Protein AF-A0A935J3X6-F1 (afdb_monomer_lite)

Foldseek 3Di:
DDDDDDDPPPPDDPPDPVVVVVVVVVPPPPPVVDDPDQDPLVVDDPVQSVVLVVCCVPVVDRSVVSVVVVLQVVLVVCPQVDWDCPDVVDIDGSHDDD

Sequence (98 aa):
MNEGNNSNDTRKEPKNSNEFEKAISDQDIKNDGKQISKFPTHVLPDVFLKLVKECENTLNFPPDYIATSILSAVSTAIGTSAMLVVKTGWNELAVLYV

Radius of gyration: 26.37 Å; chains: 1; bounding box: 40×71×73 Å

Structure (mmCIF, N/CA/C/O backbone):
data_AF-A0A935J3X6-F1
#
_entry.id   AF-A0A935J3X6-F1
#
loop_
_atom_site.group_PDB
_atom_site.id
_atom_site.type_symbol
_atom_site.label_atom_id
_atom_site.label_alt_id
_atom_site.label_comp_id
_atom_site.label_asym_id
_atom_site.label_entity_id
_atom_site.label_seq_id
_atom_site.pdbx_PDB_ins_code
_atom_site.Cartn_x
_atom_site.Cartn_y
_atom_site.Cartn_z
_atom_site.occupancy
_atom_site.B_iso_or_equiv
_atom_site.auth_seq_id
_atom_site.auth_comp_id
_atom_site.auth_asym_id
_atom_site.auth_atom_id
_atom_site.pdbx_PDB_model_num
ATOM 1 N N . MET A 1 1 ? -9.418 60.349 49.441 1.00 47.34 1 MET A N 1
ATOM 2 C CA . MET A 1 1 ? -9.662 60.763 48.045 1.00 47.34 1 MET A CA 1
ATOM 3 C C . MET A 1 1 ? -8.435 60.399 47.236 1.00 47.34 1 MET A C 1
ATOM 5 O O . MET A 1 1 ? -7.396 60.993 47.483 1.00 47.34 1 MET A O 1
ATOM 9 N N . ASN A 1 2 ? -8.513 59.354 46.410 1.00 37.62 2 ASN A N 1
ATOM 10 C CA . ASN A 1 2 ? -8.051 59.352 45.017 1.00 37.62 2 ASN A CA 1
ATOM 11 C C . ASN A 1 2 ? -8.117 57.946 44.416 1.00 37.62 2 ASN A C 1
ATOM 13 O O . ASN A 1 2 ? -8.014 56.937 45.107 1.00 37.62 2 ASN A O 1
ATOM 17 N N . GLU A 1 3 ? -8.401 57.978 43.124 1.00 45.09 3 GLU A N 1
ATOM 18 C CA . GLU A 1 3 ? -8.836 56.934 42.212 1.00 45.09 3 GLU A CA 1
ATOM 19 C C . GLU A 1 3 ? -7.756 55.896 41.908 1.00 45.09 3 GLU A C 1
ATOM 21 O O . GLU A 1 3 ? -6.561 56.179 41.956 1.00 45.09 3 GLU A O 1
AT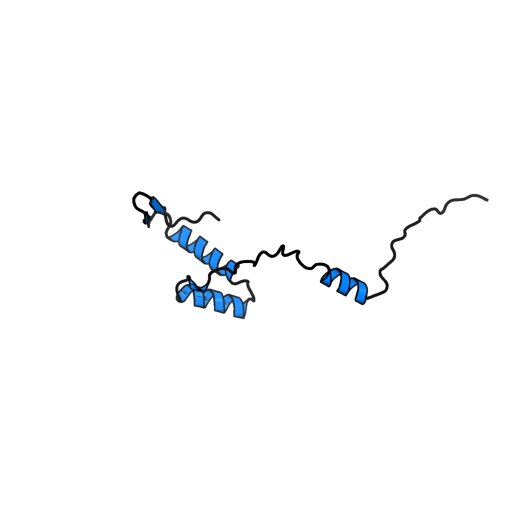OM 26 N N . GLY A 1 4 ? -8.202 54.708 41.499 1.00 47.50 4 GLY A N 1
ATOM 27 C CA . GLY A 1 4 ? -7.334 53.733 40.854 1.00 47.50 4 GLY A CA 1
ATOM 28 C C . GLY A 1 4 ? -7.851 52.309 40.958 1.00 47.50 4 GLY A C 1
ATOM 29 O O . GLY A 1 4 ? -7.229 51.499 41.625 1.00 47.50 4 GLY A O 1
ATOM 30 N N . ASN A 1 5 ? -8.972 51.989 40.310 1.00 45.69 5 ASN A N 1
ATOM 31 C CA . ASN A 1 5 ? -9.272 50.603 39.941 1.00 45.69 5 ASN A CA 1
ATOM 32 C C . ASN A 1 5 ? -9.996 50.594 38.599 1.00 45.69 5 ASN A C 1
ATOM 34 O O . ASN A 1 5 ? -11.221 50.609 38.515 1.00 45.69 5 ASN A O 1
ATOM 38 N N . ASN A 1 6 ? -9.187 50.624 37.544 1.00 53.41 6 ASN A N 1
ATOM 39 C CA . ASN A 1 6 ? -9.614 50.382 36.182 1.00 53.41 6 ASN A CA 1
ATOM 40 C C . ASN A 1 6 ? -9.055 49.012 35.780 1.00 53.41 6 ASN A C 1
ATOM 42 O O . ASN A 1 6 ? -7.889 48.886 35.417 1.00 53.41 6 ASN A O 1
ATOM 46 N N . SER A 1 7 ? -9.883 47.981 35.892 1.00 47.72 7 SER A N 1
ATOM 47 C CA . SER A 1 7 ? -9.656 46.683 35.261 1.00 47.72 7 SER A CA 1
ATOM 48 C C . SER A 1 7 ? -10.998 46.157 34.766 1.00 47.72 7 SER A C 1
ATOM 50 O O . SER A 1 7 ? -11.652 45.318 35.379 1.00 47.72 7 SER A O 1
AT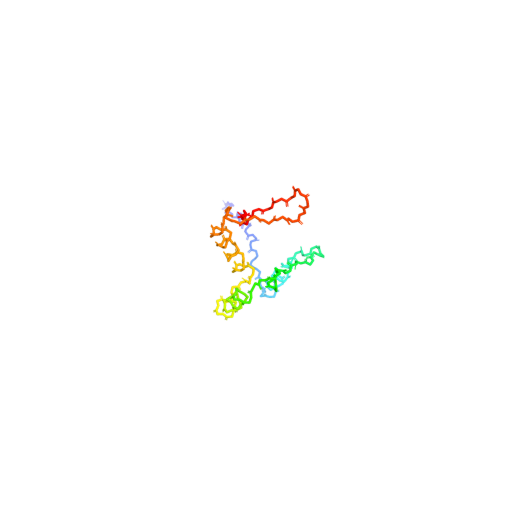OM 52 N N . ASN A 1 8 ? -11.424 46.689 33.620 1.00 53.28 8 ASN A N 1
ATOM 53 C CA . ASN A 1 8 ? -12.410 46.032 32.773 1.00 53.28 8 ASN A CA 1
ATOM 54 C C . ASN A 1 8 ? -11.782 44.745 32.216 1.00 53.28 8 ASN A C 1
ATOM 56 O O . ASN A 1 8 ? -11.278 44.731 31.097 1.00 53.28 8 ASN A O 1
ATOM 60 N N . ASP A 1 9 ? -11.789 43.668 32.999 1.00 49.59 9 ASP A N 1
ATOM 61 C CA . ASP A 1 9 ? -11.612 42.314 32.477 1.00 49.59 9 ASP A CA 1
ATOM 62 C C . ASP A 1 9 ? -13.006 41.725 32.244 1.00 49.59 9 ASP A C 1
ATOM 64 O O . ASP A 1 9 ? -13.579 41.034 33.084 1.00 49.59 9 ASP A O 1
ATOM 68 N N . THR A 1 10 ? -13.608 42.056 31.101 1.00 51.66 10 THR A N 1
ATOM 69 C CA . THR A 1 10 ? -14.853 41.427 30.648 1.00 51.66 10 THR A CA 1
ATOM 70 C C . THR A 1 10 ? -14.566 40.067 30.018 1.00 51.66 10 THR A C 1
ATOM 72 O O . THR A 1 10 ? -14.982 39.801 28.891 1.00 51.66 10 THR A O 1
ATOM 75 N N . ARG A 1 11 ? -13.884 39.169 30.729 1.00 43.34 11 ARG A N 1
ATOM 76 C CA . ARG A 1 11 ? -13.980 37.736 30.442 1.00 43.34 11 ARG A CA 1
ATOM 77 C C . ARG A 1 11 ? -15.272 37.215 31.058 1.00 43.34 11 ARG A C 1
ATOM 79 O O . ARG A 1 11 ? -15.311 36.742 32.188 1.00 43.34 11 ARG A O 1
ATOM 86 N N . LYS A 1 12 ? -16.369 37.356 30.308 1.00 55.84 12 LYS A N 1
ATOM 87 C CA . LYS A 1 12 ? -17.601 36.615 30.590 1.00 55.84 12 LYS A CA 1
ATOM 88 C C . LYS A 1 12 ? -17.278 35.129 30.460 1.00 55.84 12 LYS A C 1
ATOM 90 O O . LYS A 1 12 ? -17.071 34.649 29.350 1.00 55.84 12 LYS A O 1
ATOM 95 N N . GLU A 1 13 ? -17.232 34.420 31.581 1.00 55.53 13 GLU A N 1
ATOM 96 C CA . GLU A 1 13 ? -17.305 32.963 31.561 1.00 55.53 13 GLU A CA 1
ATOM 97 C C . GLU A 1 13 ? -18.633 32.562 30.895 1.00 55.53 13 GLU A C 1
ATOM 99 O O . GLU A 1 13 ? -19.690 33.054 31.315 1.00 55.53 13 GLU A O 1
ATOM 104 N N . PRO A 1 14 ? -18.620 31.739 29.835 1.00 49.81 14 PRO A N 1
ATOM 105 C CA . PRO A 1 14 ? -19.850 31.261 29.210 1.00 49.81 14 PRO A CA 1
ATOM 106 C C . PRO A 1 14 ? -20.631 30.409 30.220 1.00 49.81 14 PRO A C 1
ATOM 108 O O . PRO A 1 14 ? -20.169 29.380 30.710 1.00 49.81 14 PRO A O 1
ATOM 111 N N . LYS A 1 15 ? -21.830 30.881 30.574 1.00 55.94 15 LYS A N 1
ATOM 112 C CA . LYS A 1 15 ? -22.668 30.331 31.652 1.00 55.94 15 LYS A CA 1
ATOM 113 C C . LYS A 1 15 ? -23.582 29.189 31.206 1.00 55.94 15 LYS A C 1
ATOM 115 O O . LYS A 1 15 ? -24.574 28.918 31.879 1.00 55.94 15 LYS A O 1
ATOM 120 N N . ASN A 1 16 ? -23.310 28.527 30.085 1.00 55.94 16 ASN A N 1
ATOM 121 C CA . ASN A 1 16 ? -24.175 27.441 29.646 1.00 55.94 16 ASN A CA 1
ATOM 122 C C . ASN A 1 16 ? -23.412 26.375 28.857 1.00 55.94 16 ASN A C 1
ATOM 124 O O . ASN A 1 16 ? -22.802 26.672 27.833 1.00 55.94 16 ASN A O 1
ATOM 128 N N . SER A 1 17 ? -23.497 25.123 29.312 1.00 57.59 17 SER A N 1
ATOM 129 C CA . SER A 1 17 ? -22.993 23.926 28.618 1.00 57.59 17 SER A CA 1
ATOM 130 C C . SER A 1 17 ? -23.479 23.851 27.168 1.00 57.59 17 SER A C 1
ATOM 132 O O . SER A 1 17 ? -22.739 23.434 26.283 1.00 57.59 17 SER A O 1
ATOM 134 N N . ASN A 1 18 ? -24.683 24.367 26.911 1.00 58.88 18 ASN 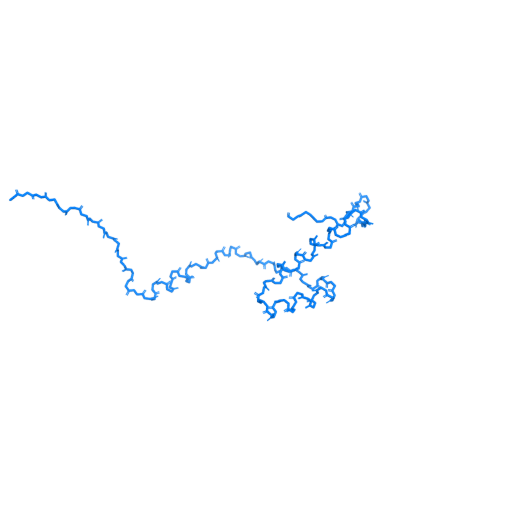A N 1
ATOM 135 C CA . ASN A 1 18 ? -25.306 24.389 25.590 1.00 58.88 18 ASN A CA 1
ATOM 136 C C . ASN A 1 18 ? -24.591 25.333 24.603 1.00 58.88 18 ASN A C 1
ATOM 138 O O . ASN A 1 18 ? -24.722 25.176 23.395 1.00 58.88 18 ASN A O 1
ATOM 142 N N . GLU A 1 19 ? -23.858 26.334 25.098 1.00 60.38 19 GLU A N 1
ATOM 143 C CA . GLU A 1 19 ? -23.130 27.307 24.271 1.00 60.38 19 GLU A CA 1
ATOM 144 C C . GLU A 1 19 ? -21.774 26.741 23.817 1.00 60.38 19 GLU A C 1
ATOM 146 O O . GLU A 1 19 ? -21.347 26.982 22.691 1.00 60.38 19 GLU A O 1
ATOM 151 N N . PHE A 1 20 ? -21.152 25.902 24.652 1.00 56.41 20 PHE A N 1
ATOM 152 C CA . PHE A 1 20 ? -19.969 25.124 24.286 1.00 56.41 20 PHE A CA 1
ATOM 153 C C . PHE A 1 20 ? -20.297 24.008 23.292 1.00 56.41 20 PHE A C 1
ATOM 155 O O . PHE A 1 20 ? -19.586 23.857 22.304 1.00 56.41 20 PHE A O 1
ATOM 162 N N . GLU A 1 21 ? -21.383 23.258 23.509 1.00 59.38 21 GLU A N 1
ATOM 163 C CA . GLU A 1 21 ? -21.837 22.232 22.557 1.00 59.38 21 GLU A CA 1
ATOM 164 C C . GLU A 1 21 ? -22.185 22.844 21.198 1.00 59.38 21 GLU A C 1
ATOM 166 O O . GLU A 1 21 ? -21.819 22.292 20.162 1.00 59.38 21 GLU A O 1
ATOM 171 N N . LYS A 1 22 ? -22.804 24.030 21.196 1.00 58.62 22 LYS A N 1
ATOM 172 C CA . LYS A 1 22 ? -23.107 24.772 19.972 1.00 58.62 22 LYS A CA 1
ATOM 173 C C . LYS A 1 22 ? -21.852 25.309 19.275 1.00 58.62 22 LYS A C 1
ATOM 175 O O . LYS A 1 22 ? -21.760 25.251 18.058 1.00 58.62 22 LYS A O 1
ATOM 180 N N . ALA A 1 23 ? -20.850 25.773 20.022 1.00 59.72 23 ALA A N 1
ATOM 181 C CA . ALA A 1 23 ? -19.571 26.192 19.443 1.00 59.72 23 ALA A CA 1
ATOM 182 C C . ALA A 1 23 ? -18.770 25.017 18.847 1.00 59.72 23 ALA A C 1
ATOM 184 O O . ALA A 1 23 ? -17.994 25.224 17.917 1.00 59.72 23 ALA A O 1
ATOM 185 N N . ILE A 1 24 ? -18.961 23.796 19.363 1.00 58.97 24 ILE A N 1
ATOM 186 C CA . ILE A 1 24 ? -18.391 22.565 18.798 1.00 58.97 24 ILE A CA 1
ATOM 187 C C . ILE A 1 24 ? -19.193 22.111 17.569 1.00 58.97 24 ILE A C 1
ATOM 189 O O . ILE A 1 24 ? -18.582 21.698 16.588 1.00 58.97 24 ILE A O 1
ATOM 193 N N . SER A 1 25 ? -20.529 22.232 17.574 1.00 52.56 25 SER A N 1
ATOM 194 C CA . SER A 1 25 ? -21.354 21.926 16.393 1.00 52.56 25 SER A CA 1
ATOM 195 C C . SER A 1 25 ? -21.151 22.925 15.255 1.00 52.56 25 SER A C 1
ATOM 197 O O . SER A 1 25 ? -21.183 22.540 14.098 1.00 52.56 25 SER A O 1
ATOM 199 N N . ASP A 1 26 ? -20.896 24.196 15.577 1.00 51.44 26 ASP A N 1
ATOM 200 C CA . ASP A 1 26 ? -20.590 25.241 14.595 1.00 51.44 26 ASP A CA 1
ATOM 201 C C . ASP A 1 26 ? -19.158 25.103 14.029 1.00 51.44 26 ASP A C 1
ATOM 203 O O . ASP A 1 26 ? -18.826 25.747 13.031 1.00 51.44 26 ASP A O 1
ATOM 207 N N . GLN A 1 27 ? -18.318 24.222 14.601 1.00 51.34 27 GLN A N 1
ATOM 208 C CA . GLN A 1 27 ? -17.150 23.663 13.908 1.00 51.34 27 GLN A CA 1
ATOM 209 C C . GLN A 1 27 ? -17.553 22.511 12.982 1.00 51.34 27 GLN A C 1
ATOM 211 O O . GLN A 1 27 ? -16.868 21.494 12.871 1.00 51.34 27 GLN A O 1
ATOM 216 N N . ASP A 1 28 ? -18.644 22.702 12.248 1.00 51.50 28 ASP A N 1
ATOM 217 C CA . ASP A 1 28 ? -18.801 22.086 10.949 1.00 51.50 28 ASP A CA 1
ATOM 218 C C . ASP A 1 28 ? -17.552 22.444 10.135 1.00 51.50 28 ASP A C 1
ATOM 220 O O . ASP A 1 28 ? -17.345 23.589 9.715 1.00 51.50 28 ASP A O 1
ATOM 224 N N . ILE A 1 29 ? -16.677 21.453 9.944 1.00 58.31 29 ILE A N 1
ATOM 225 C CA . ILE A 1 29 ? -15.689 21.439 8.871 1.00 58.31 29 ILE A CA 1
ATOM 226 C C . ILE A 1 29 ? -16.431 21.951 7.639 1.00 58.31 29 ILE A C 1
ATOM 228 O O . ILE A 1 29 ? -17.328 21.270 7.140 1.00 58.31 29 ILE A O 1
ATOM 232 N N . LYS A 1 30 ? -16.109 23.170 7.186 1.00 47.94 30 LYS A N 1
ATOM 233 C CA . LYS A 1 30 ? -16.630 23.734 5.940 1.00 47.94 30 LYS A CA 1
ATOM 234 C C . LYS A 1 30 ? -16.167 22.836 4.795 1.00 47.94 30 LYS A C 1
ATOM 236 O O . LYS A 1 30 ? -15.149 23.081 4.157 1.00 47.94 30 LYS A O 1
ATOM 241 N N . ASN A 1 31 ? -16.897 21.753 4.571 1.00 57.44 31 ASN A N 1
ATOM 242 C CA . ASN A 1 31 ? -16.833 20.966 3.363 1.00 57.44 31 ASN A CA 1
ATOM 243 C C . ASN A 1 31 ? -17.569 21.794 2.318 1.00 57.44 31 ASN A C 1
ATOM 245 O O . ASN A 1 31 ? -18.791 21.712 2.205 1.00 57.44 31 ASN A O 1
ATOM 249 N N . ASP A 1 32 ? -16.823 22.611 1.577 1.00 51.06 32 ASP A N 1
ATOM 250 C CA . ASP A 1 32 ? -17.276 23.272 0.352 1.00 51.06 32 ASP A CA 1
ATOM 251 C C . ASP A 1 32 ? -17.673 22.207 -0.685 1.00 51.06 32 ASP A C 1
ATOM 253 O O . ASP A 1 32 ? -16.923 21.949 -1.618 1.00 51.06 32 ASP A O 1
ATOM 257 N N . GLY A 1 33 ? -18.782 21.482 -0.486 1.00 48.16 33 GLY A N 1
ATOM 258 C CA . GLY A 1 33 ? -19.341 20.481 -1.410 1.00 48.16 33 GLY A CA 1
ATOM 259 C C . GLY A 1 33 ? -18.377 19.391 -1.912 1.00 48.16 33 GLY A C 1
ATOM 260 O O . GLY A 1 33 ? -18.733 18.614 -2.798 1.00 48.16 33 GLY A O 1
ATOM 261 N N . LYS A 1 34 ? -17.151 19.327 -1.386 1.00 56.25 34 LYS A N 1
ATOM 262 C CA . LYS A 1 34 ? -16.079 18.467 -1.861 1.00 56.25 34 LYS A CA 1
ATOM 263 C C . LYS A 1 34 ? -16.203 17.164 -1.101 1.00 56.25 34 LYS A C 1
ATOM 265 O O . LYS A 1 34 ? -15.718 17.040 0.017 1.00 56.25 34 LYS A O 1
ATOM 270 N N . GLN A 1 35 ? -16.894 16.206 -1.711 1.00 61.88 35 GLN A N 1
ATOM 271 C CA . GLN A 1 35 ? -16.886 14.819 -1.259 1.00 61.88 35 GLN A CA 1
ATOM 272 C C . GLN A 1 35 ? -15.425 14.403 -1.053 1.00 61.88 35 GLN A C 1
ATOM 274 O O . GLN A 1 35 ? -14.667 14.309 -2.020 1.00 61.88 35 GLN A O 1
ATOM 279 N N . ILE A 1 36 ? -15.011 14.209 0.201 1.00 70.38 36 ILE A N 1
ATOM 280 C CA . ILE A 1 36 ? -13.684 13.686 0.514 1.00 70.38 36 ILE A CA 1
ATOM 281 C C . ILE A 1 36 ? -13.667 12.263 -0.046 1.00 70.38 36 ILE A C 1
ATOM 283 O O . ILE A 1 36 ? -14.331 11.366 0.478 1.00 70.38 36 ILE A O 1
ATOM 287 N N . SER A 1 37 ? -12.982 12.072 -1.174 1.00 78.25 37 SER A N 1
ATOM 288 C CA . SER A 1 37 ? -12.858 10.765 -1.808 1.00 78.25 37 SER A CA 1
ATOM 289 C C . SER A 1 37 ? -12.134 9.833 -0.844 1.00 78.25 37 SER A C 1
ATOM 291 O O . SER A 1 37 ? -10.975 10.075 -0.504 1.00 78.25 37 SER A O 1
ATOM 293 N N . LYS A 1 38 ? -12.821 8.782 -0.390 1.00 86.31 38 LYS A N 1
ATOM 294 C CA . LYS A 1 38 ? -12.227 7.768 0.486 1.00 86.31 38 LYS A CA 1
ATOM 295 C C . LYS A 1 38 ? -11.061 7.085 -0.225 1.00 86.31 38 LYS A C 1
ATOM 297 O O . LYS A 1 38 ? -11.119 6.857 -1.434 1.00 86.31 38 LYS A O 1
ATOM 302 N N . PHE A 1 39 ? -10.032 6.726 0.538 1.00 88.62 39 PHE A N 1
ATOM 303 C CA . PHE A 1 39 ? -8.893 5.981 0.013 1.00 88.62 39 PHE A CA 1
ATOM 304 C C . PHE A 1 39 ? -9.354 4.652 -0.622 1.00 88.62 39 PHE A C 1
ATOM 306 O O . PHE A 1 39 ? -10.194 3.956 -0.039 1.00 88.62 39 PHE A O 1
ATOM 313 N N . PRO A 1 40 ? -8.828 4.269 -1.801 1.00 91.50 40 PRO A N 1
ATOM 314 C CA . PRO A 1 40 ? -9.291 3.098 -2.541 1.00 91.50 40 PRO A CA 1
ATOM 315 C C . PRO A 1 40 ? -8.710 1.789 -1.978 1.00 91.50 40 PRO A C 1
ATOM 317 O O . PRO A 1 40 ? -7.923 1.103 -2.625 1.00 91.50 40 PRO A O 1
ATOM 320 N N . THR A 1 41 ? -9.127 1.393 -0.775 1.00 90.75 41 THR A N 1
ATOM 321 C CA . THR A 1 41 ? -8.648 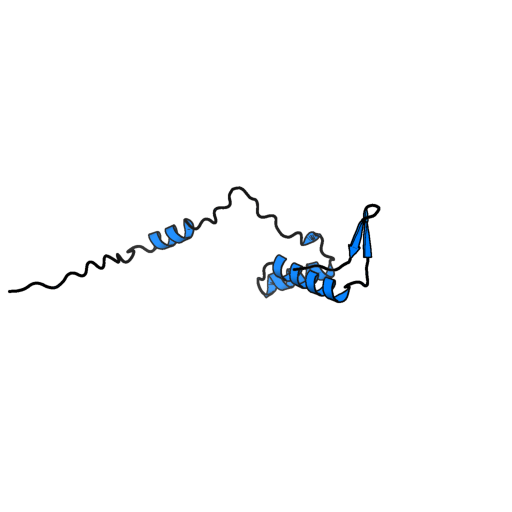0.159 -0.120 1.00 90.75 41 THR A CA 1
ATOM 322 C C . THR A 1 41 ? -8.972 -1.116 -0.902 1.00 90.75 41 THR A C 1
ATOM 324 O O . THR A 1 41 ? -8.232 -2.087 -0.815 1.00 90.75 41 THR A O 1
ATOM 327 N N . HIS A 1 42 ? -10.034 -1.112 -1.711 1.00 91.56 42 HIS A N 1
ATOM 328 C CA . HIS A 1 42 ? -10.448 -2.252 -2.537 1.00 91.56 42 HIS A CA 1
ATOM 329 C C . HIS A 1 42 ? -9.456 -2.627 -3.655 1.00 91.56 42 HIS A C 1
ATOM 331 O O . HIS A 1 42 ? -9.578 -3.707 -4.219 1.00 91.56 42 HIS A O 1
ATOM 337 N N . VAL A 1 43 ? -8.506 -1.748 -3.994 1.00 93.69 43 VAL A N 1
ATOM 338 C CA . VAL A 1 43 ? -7.467 -2.009 -5.010 1.00 93.69 43 VAL A CA 1
ATOM 339 C C . VAL A 1 43 ? -6.282 -2.778 -4.412 1.00 93.69 43 VAL A C 1
ATOM 341 O O . VAL A 1 43 ? -5.469 -3.343 -5.143 1.00 93.69 43 VAL A O 1
ATOM 344 N N . LEU A 1 44 ? -6.170 -2.817 -3.080 1.00 93.56 44 LEU A N 1
ATOM 345 C CA . LEU A 1 44 ? -5.101 -3.546 -2.409 1.00 93.56 44 LEU A CA 1
ATOM 346 C C . LEU A 1 44 ? -5.277 -5.063 -2.594 1.00 93.56 44 LEU A C 1
ATOM 348 O O . LEU A 1 44 ? -6.396 -5.564 -2.477 1.00 93.56 44 LEU A O 1
ATOM 352 N N . PRO A 1 45 ? -4.177 -5.812 -2.791 1.00 94.69 45 PRO A N 1
ATOM 353 C CA . PRO A 1 45 ? -4.190 -7.268 -2.717 1.00 94.69 45 PRO A CA 1
ATOM 354 C C . PRO A 1 45 ? -4.808 -7.780 -1.409 1.00 94.69 45 PRO A C 1
ATOM 356 O O . PRO A 1 45 ? -4.604 -7.180 -0.349 1.00 94.69 45 PRO A O 1
ATOM 359 N N . ASP A 1 46 ? -5.481 -8.933 -1.463 1.00 95.38 46 ASP A N 1
ATOM 360 C CA . ASP A 1 46 ? -6.243 -9.500 -0.337 1.00 95.38 46 ASP A CA 1
ATOM 361 C C . ASP A 1 46 ? -5.439 -9.604 0.967 1.00 95.38 46 ASP A C 1
ATOM 363 O O . ASP A 1 46 ? -5.961 -9.347 2.054 1.00 95.38 46 ASP A O 1
ATOM 367 N N . VAL A 1 47 ? -4.148 -9.935 0.859 1.00 94.62 47 VAL A N 1
ATOM 368 C CA . VAL A 1 47 ? -3.228 -10.042 2.002 1.00 94.62 47 VAL A CA 1
ATOM 369 C C . VAL A 1 47 ? -3.109 -8.708 2.744 1.00 94.62 47 VAL A C 1
ATOM 371 O O . VAL A 1 47 ? -3.216 -8.668 3.969 1.00 94.62 47 VAL A O 1
ATOM 374 N N . PHE A 1 48 ? -2.936 -7.605 2.014 1.00 95.00 48 PHE A N 1
ATOM 375 C CA . PHE A 1 48 ? -2.812 -6.273 2.603 1.00 95.00 48 PHE A CA 1
ATOM 376 C C . PHE A 1 48 ? -4.163 -5.725 3.056 1.00 95.00 48 PHE A C 1
ATOM 378 O O . PHE A 1 48 ? -4.245 -5.101 4.110 1.00 95.00 48 PHE A O 1
ATOM 385 N N . LEU A 1 49 ? -5.238 -5.999 2.313 1.00 95.12 49 LEU A N 1
ATOM 386 C CA . LEU A 1 49 ? -6.583 -5.578 2.696 1.00 95.12 49 LEU A CA 1
ATOM 387 C C . LEU A 1 49 ? -7.024 -6.208 4.024 1.00 95.12 49 LEU A C 1
ATOM 389 O O . LEU A 1 49 ? -7.646 -5.537 4.848 1.00 95.12 49 LEU A O 1
ATOM 393 N N . LYS A 1 50 ? -6.693 -7.485 4.249 1.00 95.06 50 LYS A N 1
ATOM 394 C CA . LYS A 1 50 ? -6.948 -8.160 5.525 1.00 95.06 50 LYS A CA 1
ATOM 395 C C . LYS A 1 50 ? -6.199 -7.480 6.672 1.00 95.06 50 LYS A C 1
ATOM 397 O O . LYS A 1 50 ? -6.823 -7.169 7.682 1.00 95.06 50 LYS A O 1
ATOM 402 N N . LEU A 1 51 ? -4.912 -7.182 6.482 1.00 94.44 51 LEU A N 1
ATOM 403 C CA . LEU A 1 51 ? -4.098 -6.482 7.479 1.00 94.44 51 LEU A CA 1
ATOM 404 C C . LEU A 1 51 ? -4.676 -5.101 7.823 1.00 94.44 51 LEU A C 1
ATOM 406 O O . LEU A 1 51 ? -4.828 -4.777 8.996 1.00 94.44 51 LEU A O 1
ATOM 410 N N . VAL A 1 52 ? -5.055 -4.310 6.814 1.00 94.88 52 VAL A N 1
ATOM 411 C CA . VAL A 1 52 ? -5.664 -2.984 7.019 1.00 94.88 52 VAL A CA 1
ATOM 412 C C . VAL A 1 52 ? -6.938 -3.089 7.862 1.00 94.88 52 VAL A C 1
ATOM 414 O O . VAL A 1 52 ? -7.082 -2.349 8.831 1.00 94.88 52 VAL A O 1
ATOM 417 N N . LYS A 1 53 ? -7.827 -4.041 7.549 1.00 94.19 53 LYS A N 1
ATOM 418 C CA . LYS A 1 53 ? -9.074 -4.263 8.304 1.00 94.19 53 LYS A CA 1
ATOM 419 C C . LYS A 1 53 ? -8.822 -4.735 9.735 1.00 94.19 53 LYS A C 1
ATOM 421 O O . LYS A 1 53 ? -9.525 -4.329 10.652 1.00 94.19 53 LYS A O 1
ATOM 426 N N . GLU A 1 54 ? -7.839 -5.606 9.946 1.00 94.69 54 GLU A N 1
ATOM 427 C CA . GLU A 1 54 ? -7.469 -6.067 11.288 1.00 94.69 54 GLU A CA 1
ATOM 428 C C . GLU A 1 54 ? -6.894 -4.927 12.137 1.00 94.69 54 GLU A C 1
ATOM 430 O O . GLU A 1 54 ? -7.261 -4.789 13.307 1.00 94.69 54 GLU A O 1
ATOM 435 N N . CYS A 1 55 ? -6.057 -4.069 11.547 1.00 93.50 55 CYS A N 1
ATOM 436 C CA . CYS A 1 55 ? -5.545 -2.869 12.206 1.00 93.50 55 CYS A CA 1
ATOM 437 C C . CYS A 1 55 ? -6.660 -1.867 12.526 1.00 93.50 55 CYS A C 1
ATOM 439 O O . CYS A 1 55 ? -6.687 -1.333 13.632 1.00 93.50 55 CYS A O 1
ATOM 441 N N . GLU A 1 56 ? -7.594 -1.642 11.601 1.00 93.81 56 GLU A N 1
ATOM 442 C CA . GLU A 1 56 ? -8.773 -0.802 11.832 1.00 93.81 56 GLU A CA 1
ATOM 443 C C . GLU A 1 56 ? -9.597 -1.337 13.013 1.00 93.81 56 GLU A C 1
ATOM 445 O O . GLU A 1 56 ? -9.870 -0.603 13.956 1.00 93.81 56 GLU A O 1
ATOM 450 N N . ASN A 1 57 ? -9.896 -2.637 13.042 1.00 94.25 57 ASN A N 1
ATOM 451 C CA . ASN A 1 57 ? -10.702 -3.240 14.107 1.00 94.25 57 ASN A CA 1
ATOM 452 C C . ASN A 1 57 ? -10.006 -3.266 15.478 1.00 94.25 57 ASN A C 1
ATOM 454 O O . ASN A 1 57 ? -10.673 -3.189 16.506 1.00 94.25 57 ASN A O 1
ATOM 458 N N . THR A 1 58 ? -8.680 -3.421 15.509 1.00 95.19 58 THR A N 1
ATOM 459 C CA . THR A 1 58 ? -7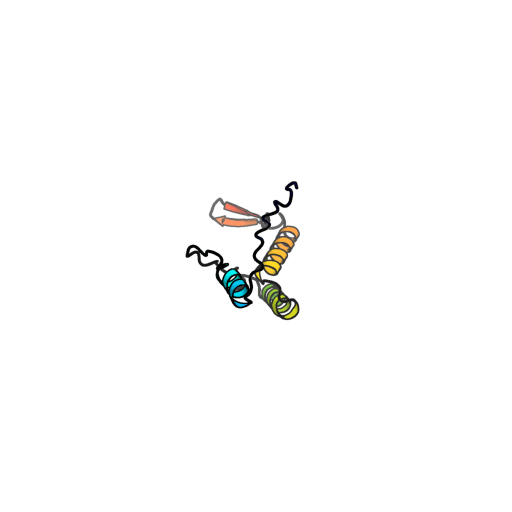.930 -3.611 16.765 1.00 95.19 58 THR A CA 1
ATOM 460 C C . THR A 1 58 ? -7.441 -2.291 17.354 1.00 95.19 58 THR A C 1
ATOM 462 O O . THR A 1 58 ? -7.479 -2.099 18.566 1.00 95.19 58 THR A O 1
ATOM 465 N N . LEU A 1 59 ? -6.947 -1.392 16.500 1.00 92.06 59 LEU A N 1
ATOM 466 C CA . LEU A 1 59 ? -6.278 -0.147 16.895 1.00 92.06 59 LEU A CA 1
ATOM 467 C C . LEU A 1 59 ? -7.124 1.093 16.584 1.00 92.06 59 LEU A C 1
ATOM 469 O O . LEU A 1 59 ? -6.736 2.197 16.959 1.00 92.06 59 LEU A O 1
ATOM 473 N N . ASN A 1 60 ? -8.265 0.924 15.903 1.00 90.50 60 ASN A N 1
ATOM 474 C CA . ASN A 1 60 ? -9.123 2.014 15.438 1.00 90.50 60 ASN A CA 1
ATOM 475 C C . ASN A 1 60 ? -8.356 3.041 14.587 1.00 90.50 60 ASN A C 1
ATOM 477 O O . ASN A 1 60 ? -8.615 4.245 14.637 1.00 90.50 60 ASN A O 1
ATOM 481 N N . PHE A 1 61 ? -7.365 2.557 13.833 1.00 88.62 61 PHE A N 1
ATOM 482 C CA . PHE A 1 61 ? -6.580 3.383 12.930 1.00 88.62 61 PHE A CA 1
ATOM 483 C C . PHE A 1 61 ? -7.334 3.639 11.625 1.00 88.62 61 PHE A C 1
ATOM 485 O O . PHE A 1 61 ? -7.946 2.712 11.090 1.00 88.62 61 PHE A O 1
ATOM 492 N N . PRO A 1 62 ? -7.245 4.865 11.076 1.00 90.75 62 PRO A N 1
ATOM 493 C CA . PRO A 1 62 ? -7.753 5.153 9.746 1.00 90.75 62 PRO A CA 1
ATOM 494 C C . PRO A 1 62 ? -7.149 4.190 8.702 1.00 90.75 62 PRO A C 1
ATOM 496 O O . PRO A 1 62 ? -5.932 3.964 8.701 1.00 90.75 62 PRO A O 1
ATOM 499 N N . PRO A 1 63 ? -7.961 3.594 7.810 1.00 91.12 63 PRO A N 1
ATOM 500 C CA . PRO A 1 63 ? -7.489 2.563 6.883 1.00 91.12 63 PRO A CA 1
ATOM 501 C C . PRO A 1 63 ? -6.507 3.094 5.824 1.00 91.12 63 PRO A C 1
ATOM 503 O O . PRO A 1 63 ? -5.663 2.352 5.321 1.00 91.12 63 PRO A O 1
ATOM 506 N N . ASP A 1 64 ? -6.585 4.382 5.501 1.00 92.06 64 ASP A N 1
ATOM 507 C CA . ASP A 1 64 ? -5.669 5.109 4.620 1.00 92.06 64 ASP A CA 1
ATOM 508 C C . ASP A 1 64 ? -4.258 5.244 5.208 1.00 92.06 64 ASP A C 1
ATOM 510 O O . ASP A 1 64 ? -3.273 5.137 4.474 1.00 92.06 64 ASP A O 1
ATOM 514 N N . TYR A 1 65 ? -4.140 5.396 6.528 1.00 92.19 65 TYR A N 1
ATOM 515 C CA . TYR A 1 65 ? -2.853 5.481 7.216 1.00 92.19 65 TYR A CA 1
ATOM 516 C C . TYR A 1 65 ? -2.036 4.188 7.060 1.00 92.19 65 TYR A C 1
ATOM 518 O O . TYR A 1 65 ? -0.862 4.209 6.670 1.00 92.19 65 TYR A O 1
ATOM 526 N N . ILE A 1 66 ? -2.674 3.038 7.296 1.00 94.62 66 ILE A N 1
ATOM 527 C CA . ILE A 1 66 ? -2.024 1.728 7.163 1.00 94.62 66 ILE A CA 1
ATOM 528 C C . ILE A 1 66 ? -1.776 1.382 5.697 1.00 94.62 66 ILE A C 1
ATOM 530 O O . ILE A 1 66 ? -0.682 0.933 5.355 1.00 94.62 66 ILE A O 1
ATOM 534 N N . ALA A 1 67 ? -2.741 1.647 4.814 1.00 94.19 67 ALA A N 1
ATOM 535 C CA . ALA A 1 67 ? -2.570 1.410 3.385 1.00 94.19 67 ALA A CA 1
ATOM 536 C C . ALA A 1 67 ? -1.392 2.205 2.794 1.00 94.19 67 ALA A C 1
ATOM 538 O O . ALA A 1 67 ? -0.587 1.645 2.049 1.00 94.19 67 ALA A O 1
ATOM 539 N N . THR A 1 68 ? -1.245 3.478 3.170 1.00 93.56 68 THR A N 1
ATOM 540 C CA . THR A 1 68 ? -0.125 4.325 2.727 1.00 93.56 68 THR A CA 1
ATOM 541 C C . THR A 1 68 ? 1.206 3.812 3.271 1.00 93.56 68 THR A C 1
ATOM 543 O O . THR A 1 68 ? 2.176 3.715 2.528 1.00 93.56 68 THR A O 1
ATOM 546 N N . SER A 1 69 ? 1.247 3.394 4.539 1.00 94.12 69 SER A N 1
ATOM 547 C CA . SER A 1 69 ? 2.454 2.816 5.148 1.00 94.12 69 SER A CA 1
ATOM 548 C C . SER A 1 69 ? 2.920 1.550 4.421 1.00 94.12 69 SER A C 1
ATOM 550 O O . SER A 1 69 ? 4.108 1.394 4.134 1.00 94.12 69 SER A O 1
ATOM 552 N N . ILE A 1 70 ? 1.980 0.666 4.072 1.00 94.75 70 ILE A N 1
ATOM 553 C CA . ILE A 1 70 ? 2.261 -0.535 3.276 1.00 94.75 70 ILE A CA 1
ATOM 554 C C . ILE A 1 70 ? 2.810 -0.143 1.903 1.00 94.75 70 ILE A C 1
ATOM 556 O O . ILE A 1 70 ? 3.815 -0.701 1.469 1.00 94.75 70 ILE A O 1
ATOM 560 N N . LEU A 1 71 ? 2.189 0.825 1.228 1.00 94.00 71 LEU A N 1
ATOM 561 C CA . LEU A 1 71 ? 2.613 1.261 -0.101 1.00 94.00 71 LEU A CA 1
ATOM 562 C C . LEU A 1 71 ? 4.037 1.837 -0.087 1.00 94.00 71 LEU A C 1
ATOM 564 O O . LEU A 1 71 ? 4.839 1.497 -0.954 1.00 94.00 71 LEU A O 1
ATOM 568 N N . SER A 1 72 ? 4.383 2.629 0.929 1.00 95.06 72 SER A N 1
ATOM 569 C CA . SER A 1 72 ? 5.737 3.160 1.129 1.00 95.06 72 SER A CA 1
ATOM 570 C C . SER A 1 72 ? 6.764 2.056 1.396 1.00 95.06 72 SER A C 1
ATOM 572 O O . SER A 1 72 ? 7.869 2.077 0.844 1.00 95.06 72 SER A O 1
ATOM 574 N N . ALA A 1 73 ? 6.398 1.055 2.202 1.00 94.94 73 ALA A N 1
ATOM 575 C CA . ALA A 1 73 ? 7.259 -0.091 2.479 1.00 94.94 73 ALA A CA 1
ATOM 576 C C . ALA A 1 73 ? 7.501 -0.936 1.219 1.00 94.94 73 ALA A C 1
ATOM 578 O O . ALA A 1 73 ? 8.642 -1.276 0.913 1.00 94.94 73 ALA A O 1
ATOM 579 N N . VAL A 1 74 ? 6.444 -1.228 0.456 1.00 94.94 74 VAL A N 1
ATOM 580 C CA . VAL A 1 74 ? 6.522 -1.991 -0.799 1.00 94.94 74 VAL A CA 1
ATOM 581 C C . VAL A 1 74 ? 7.304 -1.223 -1.864 1.00 94.94 74 VAL A C 1
ATOM 583 O O . VAL A 1 74 ? 8.159 -1.809 -2.522 1.00 94.94 74 VAL A O 1
ATOM 586 N N . SER A 1 75 ? 7.076 0.086 -1.983 1.00 94.88 75 SER A N 1
ATOM 587 C CA . SER A 1 75 ? 7.859 0.984 -2.839 1.00 94.88 75 SER A CA 1
ATOM 588 C C . SER A 1 75 ? 9.356 0.868 -2.550 1.00 94.88 75 SER A C 1
ATOM 590 O O . SER A 1 75 ? 10.152 0.638 -3.455 1.00 94.88 75 SER A O 1
ATOM 592 N N . THR A 1 76 ? 9.742 0.937 -1.274 1.00 94.62 76 THR A N 1
ATOM 593 C CA . THR A 1 76 ? 11.151 0.830 -0.863 1.00 94.62 76 THR A CA 1
ATOM 594 C C . THR A 1 76 ? 11.714 -0.570 -1.111 1.00 94.62 76 THR A C 1
ATOM 596 O O . THR A 1 76 ? 12.859 -0.711 -1.532 1.00 94.62 76 THR A O 1
ATOM 599 N N . ALA A 1 77 ? 10.914 -1.610 -0.864 1.00 95.06 77 ALA A N 1
ATOM 600 C CA . ALA A 1 77 ? 11.327 -2.998 -1.039 1.00 95.06 77 ALA A CA 1
ATOM 601 C C . ALA A 1 77 ? 11.550 -3.369 -2.514 1.00 95.06 77 ALA A C 1
ATOM 603 O O . ALA A 1 77 ? 12.484 -4.104 -2.825 1.00 95.06 77 ALA A O 1
ATOM 604 N N . ILE A 1 78 ? 10.702 -2.872 -3.420 1.00 95.56 78 ILE A N 1
ATOM 605 C CA . ILE A 1 78 ? 10.841 -3.106 -4.862 1.00 95.56 78 ILE A CA 1
ATOM 606 C C . ILE A 1 78 ? 11.890 -2.155 -5.452 1.00 95.56 78 ILE A C 1
ATOM 608 O O . ILE A 1 78 ? 12.785 -2.583 -6.189 1.00 95.56 78 ILE A O 1
ATOM 612 N N . GLY A 1 79 ? 11.782 -0.866 -5.134 1.00 92.06 79 GLY A N 1
ATOM 613 C CA . GLY A 1 79 ? 12.660 0.190 -5.613 1.00 92.06 79 GLY A CA 1
ATOM 614 C C . GLY A 1 79 ? 12.713 0.250 -7.139 1.00 92.06 79 GLY A C 1
ATOM 615 O O . GLY A 1 79 ? 11.696 0.321 -7.828 1.00 92.06 79 GLY A O 1
ATOM 616 N N . THR A 1 80 ? 13.928 0.188 -7.679 1.00 92.62 80 THR A N 1
ATOM 617 C CA . THR A 1 80 ? 14.200 0.218 -9.125 1.00 92.62 80 THR A CA 1
ATOM 618 C C . THR A 1 80 ? 14.176 -1.163 -9.781 1.00 92.62 80 THR A C 1
ATOM 620 O O . THR A 1 80 ? 14.442 -1.281 -10.976 1.00 92.62 80 THR A O 1
ATOM 623 N N . SER A 1 81 ? 13.853 -2.215 -9.025 1.00 93.38 81 SER A N 1
ATOM 624 C CA . SER A 1 81 ? 13.910 -3.598 -9.513 1.00 93.38 81 SER A CA 1
ATOM 625 C C . SER A 1 81 ? 12.759 -3.952 -10.458 1.00 93.38 81 SER A C 1
ATOM 627 O O . SER A 1 81 ? 12.853 -4.936 -11.189 1.00 93.38 81 SER A O 1
ATOM 629 N N . ALA A 1 82 ? 11.675 -3.171 -10.453 1.00 91.19 82 ALA A N 1
ATOM 630 C CA . ALA A 1 82 ? 10.524 -3.364 -11.328 1.00 91.19 82 ALA A CA 1
ATOM 631 C C . ALA A 1 82 ? 10.194 -2.081 -12.101 1.00 91.19 82 ALA A C 1
ATOM 633 O O . ALA A 1 82 ? 10.230 -0.978 -11.552 1.00 91.19 82 ALA A O 1
ATOM 634 N N . MET A 1 83 ? 9.832 -2.251 -13.373 1.00 92.44 83 MET A N 1
ATOM 635 C CA . MET A 1 83 ? 9.435 -1.180 -14.284 1.00 92.44 83 MET A CA 1
ATOM 636 C C . MET A 1 83 ? 8.168 -1.600 -15.030 1.00 92.44 83 MET A C 1
ATOM 638 O O . MET A 1 83 ? 8.114 -2.691 -15.600 1.00 92.44 83 MET A O 1
ATOM 642 N N . LEU A 1 84 ? 7.158 -0.734 -15.031 1.00 93.19 84 LEU A N 1
ATOM 643 C CA . LEU A 1 84 ? 5.873 -0.957 -15.680 1.00 93.19 84 LEU A CA 1
ATOM 644 C C . LEU A 1 84 ? 5.714 -0.012 -16.874 1.00 93.19 84 LEU A C 1
ATOM 646 O O . LEU A 1 84 ? 5.846 1.201 -16.738 1.00 93.19 84 LEU A O 1
ATOM 650 N N . VAL A 1 85 ? 5.384 -0.557 -18.045 1.00 93.38 85 VAL A N 1
ATOM 651 C CA . VAL A 1 85 ? 5.047 0.247 -19.229 1.00 93.38 85 VAL A CA 1
ATOM 652 C C . VAL A 1 85 ? 3.558 0.577 -19.179 1.00 93.38 85 VAL A C 1
ATOM 654 O O . VAL A 1 85 ? 2.723 -0.262 -19.511 1.00 93.38 85 VAL A O 1
ATOM 657 N N . VAL A 1 86 ? 3.215 1.787 -18.739 1.00 92.00 86 VAL A N 1
ATOM 658 C CA . VAL A 1 86 ? 1.813 2.222 -18.587 1.00 92.00 86 VAL A CA 1
ATOM 659 C C . VAL A 1 86 ? 1.205 2.576 -19.947 1.00 92.00 86 VAL A C 1
ATOM 661 O O . VAL A 1 86 ? 0.047 2.277 -20.233 1.00 92.00 86 VAL A O 1
ATOM 664 N N . LYS A 1 87 ? 2.006 3.202 -20.814 1.00 93.81 87 LYS A N 1
ATOM 665 C CA . LYS A 1 87 ? 1.653 3.566 -22.190 1.00 93.81 87 LYS A CA 1
ATOM 666 C C . LYS A 1 87 ? 2.905 3.495 -23.060 1.00 93.81 87 LYS A C 1
ATOM 668 O O . LYS A 1 87 ? 4.020 3.499 -22.550 1.00 93.81 87 LYS A O 1
ATOM 673 N N . THR A 1 88 ? 2.750 3.453 -24.379 1.00 92.00 88 THR A N 1
ATOM 674 C CA . THR A 1 88 ? 3.877 3.504 -25.320 1.00 92.00 88 THR A CA 1
ATOM 675 C C . THR A 1 88 ? 4.770 4.717 -25.031 1.00 92.00 88 THR A C 1
ATOM 677 O O . THR A 1 88 ? 4.315 5.855 -25.130 1.00 92.00 88 THR A O 1
ATOM 680 N N . GLY A 1 89 ? 6.026 4.466 -24.650 1.00 91.25 89 GLY A N 1
ATOM 681 C CA . GLY A 1 89 ? 6.993 5.505 -24.279 1.00 91.25 89 GLY A CA 1
ATOM 682 C C . GLY A 1 89 ? 6.901 6.010 -22.833 1.00 91.25 89 GLY A C 1
ATOM 683 O O . GLY A 1 89 ? 7.695 6.867 -22.461 1.00 91.25 89 GLY A O 1
ATOM 684 N N . TRP A 1 90 ? 5.982 5.486 -22.015 1.00 94.06 90 TRP A N 1
ATOM 685 C CA . TRP A 1 90 ? 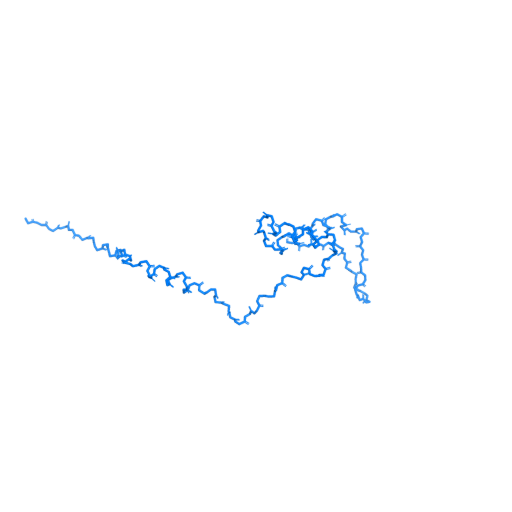5.879 5.798 -20.591 1.00 94.06 90 TRP A CA 1
ATOM 686 C C . TRP A 1 90 ? 6.198 4.564 -19.754 1.00 94.06 90 TRP A C 1
ATOM 688 O O . TRP A 1 90 ? 5.387 3.644 -19.621 1.00 94.06 90 TRP A O 1
ATOM 698 N N . ASN A 1 91 ? 7.395 4.596 -19.180 1.00 92.62 91 ASN A N 1
ATOM 699 C CA . ASN A 1 91 ? 7.872 3.611 -18.230 1.00 92.62 91 ASN A CA 1
ATOM 700 C C . ASN A 1 91 ? 7.842 4.230 -16.836 1.00 92.62 91 ASN A C 1
ATOM 702 O O . ASN A 1 91 ? 8.473 5.262 -16.619 1.00 92.62 91 ASN A O 1
ATOM 706 N N . GLU A 1 92 ? 7.137 3.588 -15.916 1.00 93.75 92 GLU A N 1
ATOM 707 C CA . GLU A 1 92 ? 7.050 4.004 -14.523 1.00 93.75 92 GLU A CA 1
ATOM 708 C C . GLU A 1 92 ? 7.780 2.991 -13.639 1.00 93.75 92 GLU A C 1
ATOM 710 O O . GLU A 1 92 ? 7.697 1.778 -13.857 1.00 93.75 92 GLU A O 1
ATOM 715 N N . LEU A 1 93 ? 8.516 3.483 -12.646 1.00 93.44 93 LEU A N 1
ATOM 716 C CA . LEU A 1 93 ? 9.162 2.646 -11.637 1.00 93.44 93 LEU A CA 1
ATOM 717 C C . LEU A 1 93 ? 8.222 2.443 -10.450 1.00 93.44 93 LEU A C 1
ATOM 719 O O . LEU A 1 93 ? 7.355 3.267 -10.175 1.00 93.44 93 LEU A O 1
ATOM 723 N N . ALA A 1 94 ? 8.433 1.373 -9.692 1.00 91.75 94 ALA A N 1
ATOM 724 C CA . ALA A 1 94 ? 7.676 1.104 -8.470 1.00 91.75 94 ALA A CA 1
ATOM 725 C C . ALA A 1 94 ? 8.151 1.952 -7.267 1.00 91.75 94 ALA A C 1
ATOM 727 O O . ALA A 1 94 ? 8.187 1.457 -6.144 1.00 91.75 94 ALA A O 1
ATOM 728 N N . VAL A 1 95 ? 8.529 3.216 -7.494 1.00 92.62 95 VAL A N 1
ATOM 729 C CA . VAL A 1 95 ? 9.030 4.136 -6.464 1.00 92.62 95 VAL A CA 1
ATOM 730 C C . VAL A 1 95 ? 7.980 5.203 -6.185 1.00 92.62 95 VAL A C 1
ATOM 732 O O . VAL A 1 95 ? 7.712 6.075 -7.005 1.00 92.62 95 VAL A O 1
ATOM 735 N N . LEU A 1 96 ? 7.398 5.136 -4.996 1.00 92.12 96 LEU A N 1
ATOM 736 C CA . LEU A 1 96 ? 6.535 6.162 -4.433 1.00 92.12 96 LEU A CA 1
ATOM 737 C C . LEU A 1 96 ? 7.359 7.190 -3.648 1.00 92.12 96 LEU A C 1
ATOM 739 O O . LEU A 1 96 ? 8.092 6.821 -2.729 1.00 92.12 96 LEU A O 1
ATOM 743 N N . TYR A 1 97 ? 7.155 8.469 -3.967 1.00 88.19 97 TYR A N 1
ATOM 744 C CA . TYR A 1 97 ? 7.561 9.604 -3.140 1.00 88.19 97 TYR A CA 1
ATOM 745 C C . TYR A 1 97 ? 6.367 10.052 -2.296 1.00 88.19 97 TYR A C 1
ATOM 747 O O . TYR A 1 97 ? 5.291 10.302 -2.841 1.00 88.19 97 TYR A O 1
ATOM 755 N N . VAL A 1 98 ? 6.566 10.110 -0.981 1.00 79.75 98 VAL A N 1
ATOM 756 C CA . VAL A 1 98 ? 5.546 10.420 0.034 1.00 79.75 98 VAL A CA 1
ATOM 757 C C . VAL A 1 98 ? 5.855 11.747 0.702 1.00 79.75 98 VAL A C 1
ATOM 759 O O . VAL A 1 98 ? 7.059 11.999 0.938 1.00 79.75 98 VAL A O 1
#

Secondary structure (DSSP, 8-state):
----------------HHHHHHHHHT------S---PPP-GGGS-HHHHHHHHHHHHHH---HHHHHHHHHHHHHHHHGGG-EEEEETTEEEES----

pLDDT: mean 78.22, std 19.42, range [37.62, 95.56]